Protein AF-A0A143HGS8-F1 (afdb_monomer_lite)

InterPro domains:
  IPR015064 Sporulation inhibitor A [PF08970] (1-40)
  IPR036916 Sporulation inhibitor A superfamily [G3DSA:1.10.287.1100] (4-36)
  IPR036916 Sporulation inhibitor A superfamily [SSF100985] (1-40)

Sequence (61 aa):
MDTLSDKLLVQA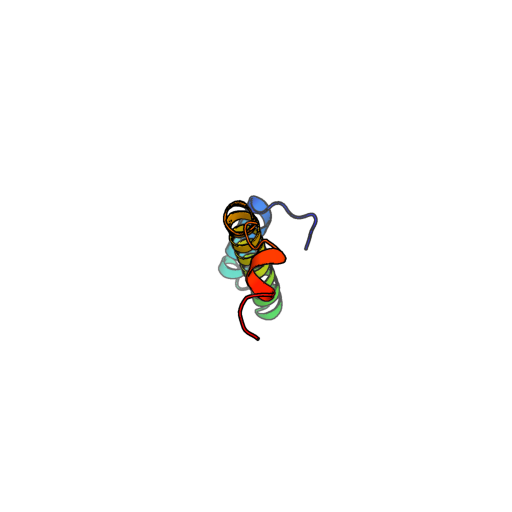YKDAKRNNLNPEFIRILEEEIHHRVLRKVLSNSQGRDMLFDEESLMEIQ

Secondary structure (DSSP, 8-state):
-TTS-HHHHHHHHHHHHHTT--HHHHHHHHHHHHHHHHHHHHHHHTTT-----GGGGSS--

Foldseek 3Di:
DPPDDLVRLVVVLVVCVVVVHDPVVNVVSVVVNVVVVVVVVVVVVVVPPPPPDPVVVPPPD

pLDDT: mean 81.19, std 19.8, range [43.12, 98.44]

Radius of gyration: 19.17 Å; chains: 1; bounding box: 25×23×61 Å

Organism: NCBI:txid241244

Structure (mmCIF, N/CA/C/O backbone):
data_AF-A0A143HGS8-F1
#
_entry.id   AF-A0A143HGS8-F1
#
loop_
_atom_site.group_PDB
_atom_site.id
_atom_site.type_symbol
_atom_site.label_atom_id
_atom_site.label_alt_id
_atom_site.label_comp_id
_atom_site.label_asym_id
_atom_site.label_entity_id
_atom_site.label_seq_id
_atom_site.pdbx_PDB_ins_code
_atom_site.Cartn_x
_atom_site.Cartn_y
_atom_site.Cartn_z
_atom_site.occupancy
_atom_site.B_iso_or_equiv
_atom_site.auth_seq_id
_atom_site.auth_comp_id
_atom_sit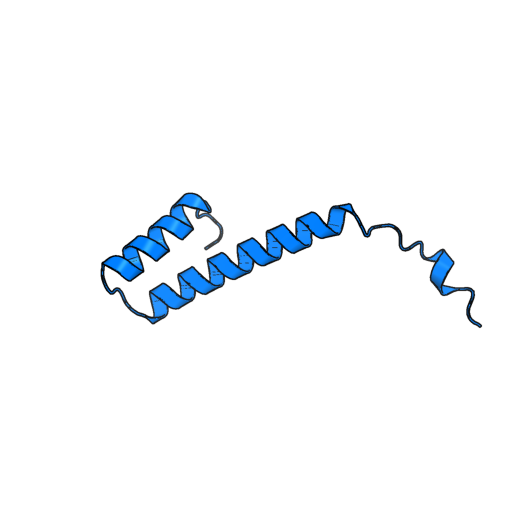e.auth_asym_id
_atom_site.auth_atom_id
_atom_site.pdbx_PDB_model_num
ATOM 1 N N . MET A 1 1 ? 0.380 9.840 -4.076 1.00 70.00 1 MET A N 1
ATOM 2 C CA . MET A 1 1 ? 1.153 10.072 -2.823 1.00 70.00 1 MET A CA 1
ATOM 3 C C . MET A 1 1 ? 2.640 9.844 -3.093 1.00 70.00 1 MET A C 1
ATOM 5 O O . MET A 1 1 ? 3.331 9.115 -2.385 1.00 70.00 1 MET A O 1
ATOM 9 N N . ASP A 1 2 ? 3.160 10.474 -4.139 1.00 72.12 2 ASP A N 1
ATOM 10 C CA . ASP A 1 2 ? 4.306 9.934 -4.882 1.00 72.12 2 ASP A CA 1
ATOM 11 C C . ASP A 1 2 ? 5.661 10.094 -4.183 1.00 72.12 2 ASP A C 1
ATOM 13 O O . ASP A 1 2 ? 6.623 9.420 -4.535 1.00 72.12 2 ASP A O 1
ATOM 17 N N . THR A 1 3 ? 5.734 10.933 -3.148 1.00 83.38 3 THR A N 1
ATOM 18 C CA . THR A 1 3 ? 6.945 11.154 -2.343 1.00 83.38 3 THR A CA 1
ATOM 19 C C . THR A 1 3 ? 7.062 10.211 -1.144 1.00 83.38 3 THR A C 1
ATOM 21 O O . THR A 1 3 ? 8.115 10.149 -0.507 1.00 83.38 3 THR A O 1
ATOM 24 N N . LEU A 1 4 ? 6.003 9.462 -0.817 1.00 88.00 4 LEU A N 1
ATOM 25 C CA . LEU A 1 4 ? 6.034 8.502 0.281 1.00 88.00 4 LEU A CA 1
ATOM 26 C C . LEU A 1 4 ? 6.843 7.266 -0.127 1.00 88.00 4 LEU A C 1
ATOM 28 O O . LEU A 1 4 ? 6.614 6.703 -1.195 1.00 88.00 4 LEU A O 1
ATOM 32 N N . SER A 1 5 ? 7.736 6.784 0.740 1.00 93.38 5 SER A N 1
ATOM 33 C CA . SER A 1 5 ? 8.367 5.475 0.523 1.00 93.38 5 SER A CA 1
ATOM 34 C C . SER A 1 5 ? 7.343 4.344 0.664 1.00 93.38 5 SER A C 1
ATOM 36 O O . SER A 1 5 ? 6.397 4.451 1.446 1.00 93.38 5 SER A O 1
ATOM 38 N N . ASP A 1 6 ? 7.554 3.224 -0.032 1.00 92.88 6 ASP A N 1
ATOM 39 C CA . ASP A 1 6 ? 6.635 2.076 0.032 1.00 92.88 6 ASP A CA 1
ATOM 40 C C . ASP A 1 6 ? 6.478 1.532 1.455 1.00 92.88 6 ASP A C 1
ATOM 42 O O . ASP A 1 6 ? 5.381 1.170 1.877 1.00 92.88 6 ASP A O 1
ATOM 46 N N . LYS A 1 7 ? 7.573 1.527 2.227 1.00 94.06 7 LYS A N 1
ATOM 47 C CA . LYS A 1 7 ? 7.558 1.109 3.633 1.00 94.06 7 LYS A CA 1
ATOM 48 C C . LYS A 1 7 ? 6.642 2.009 4.463 1.00 94.06 7 LYS A C 1
ATOM 50 O O . LYS A 1 7 ? 5.841 1.501 5.245 1.00 94.06 7 LYS A O 1
ATOM 55 N N . LEU A 1 8 ? 6.749 3.326 4.279 1.00 96.00 8 LEU A N 1
ATOM 56 C CA . LEU A 1 8 ? 5.929 4.290 5.005 1.00 96.00 8 LEU A CA 1
ATOM 57 C C . LEU A 1 8 ? 4.460 4.224 4.565 1.00 96.00 8 LEU A C 1
ATOM 59 O O . LEU A 1 8 ? 3.578 4.363 5.404 1.00 96.00 8 LEU A O 1
ATOM 63 N N . LEU A 1 9 ? 4.189 3.940 3.288 1.00 95.56 9 LEU A N 1
ATOM 64 C CA . LEU A 1 9 ? 2.828 3.855 2.751 1.00 95.56 9 LEU A CA 1
ATOM 65 C C . LEU A 1 9 ? 2.078 2.655 3.335 1.00 95.56 9 LEU A C 1
ATOM 67 O O . LEU A 1 9 ? 0.957 2.785 3.825 1.00 95.56 9 LEU A O 1
ATOM 71 N N . VAL A 1 10 ? 2.736 1.494 3.363 1.00 96.44 10 VAL A N 1
ATOM 72 C CA . VAL A 1 10 ? 2.183 0.284 3.982 1.00 96.44 10 VAL A CA 1
ATOM 73 C C . VAL A 1 10 ? 1.999 0.472 5.488 1.00 96.44 10 VAL A C 1
ATOM 75 O O . VAL A 1 10 ? 1.007 0.003 6.047 1.00 96.44 10 VAL A O 1
ATOM 78 N N . GLN A 1 11 ? 2.933 1.154 6.157 1.00 97.19 11 GLN A N 1
ATOM 79 C CA . GLN A 1 11 ? 2.797 1.461 7.579 1.00 97.19 11 GLN A CA 1
ATOM 80 C C . GLN A 1 11 ? 1.601 2.388 7.840 1.00 97.19 11 GLN A C 1
ATOM 82 O O . GLN A 1 11 ? 0.778 2.071 8.694 1.00 97.19 11 GLN A O 1
ATOM 87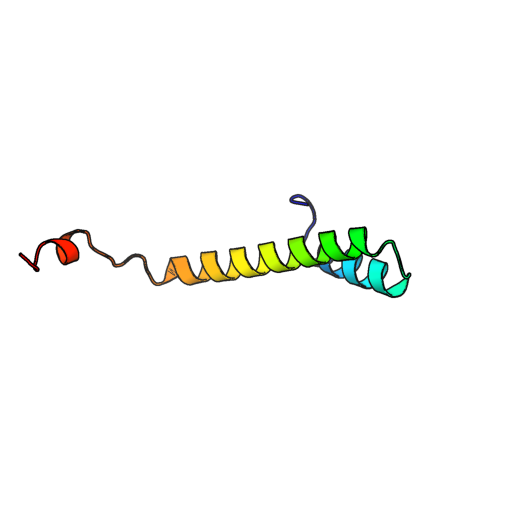 N N . ALA A 1 12 ? 1.442 3.455 7.053 1.00 96.75 12 ALA A N 1
ATOM 88 C CA . ALA A 1 12 ? 0.314 4.376 7.163 1.00 96.75 12 ALA A CA 1
ATOM 89 C C . ALA A 1 12 ? -1.036 3.667 6.971 1.00 96.75 12 ALA A C 1
ATOM 91 O O . ALA A 1 12 ? -1.959 3.905 7.743 1.00 96.75 12 ALA A O 1
ATOM 92 N N . TYR A 1 13 ? -1.147 2.744 6.007 1.00 97.88 13 TYR A N 1
ATOM 93 C CA . TYR A 1 13 ? -2.356 1.932 5.813 1.00 97.88 13 TYR A CA 1
ATOM 94 C C . TYR A 1 13 ? -2.671 1.050 7.028 1.00 97.88 13 TYR A C 1
ATOM 96 O O . TYR A 1 13 ? -3.811 1.015 7.499 1.00 97.88 13 TYR A O 1
ATOM 104 N N . LYS A 1 14 ? -1.659 0.361 7.572 1.00 98.00 14 LYS A N 1
ATOM 105 C CA . LYS A 1 14 ? -1.821 -0.486 8.764 1.00 98.00 14 LYS A CA 1
ATOM 106 C C . LYS A 1 14 ? -2.246 0.331 9.979 1.00 98.00 14 LYS A C 1
ATOM 108 O O . LYS A 1 14 ? -3.170 -0.069 10.685 1.00 98.00 14 LYS A O 1
ATOM 113 N N . ASP A 1 15 ? -1.607 1.474 10.198 1.00 98.00 15 ASP A N 1
ATOM 114 C CA . ASP A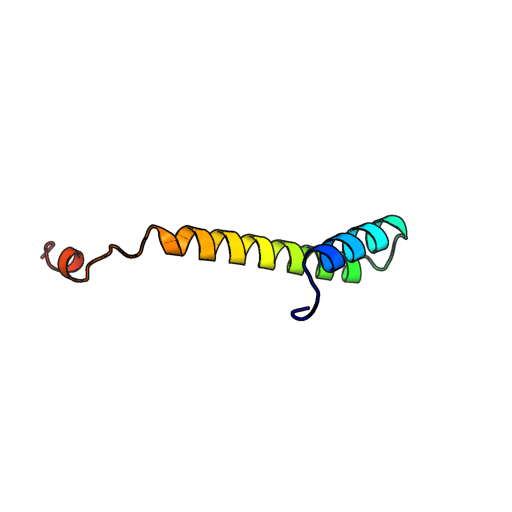 1 15 ? -1.933 2.368 11.304 1.00 98.00 15 ASP A CA 1
ATOM 115 C C . ASP A 1 15 ? -3.332 2.977 11.128 1.00 98.00 15 ASP A C 1
ATOM 117 O O . ASP A 1 15 ? -4.094 3.036 12.093 1.00 98.00 15 ASP A O 1
ATOM 121 N N . ALA A 1 16 ? -3.721 3.348 9.905 1.00 97.94 16 ALA A N 1
ATOM 122 C CA . ALA A 1 16 ? -5.055 3.865 9.611 1.00 97.94 16 ALA A CA 1
ATOM 123 C C . ALA A 1 16 ? -6.154 2.829 9.886 1.00 97.94 16 ALA A C 1
ATOM 125 O O . ALA A 1 16 ? -7.150 3.156 10.534 1.00 97.94 16 ALA A O 1
ATOM 126 N N . LYS A 1 17 ? -5.945 1.569 9.476 1.00 97.75 17 LYS A N 1
ATOM 127 C CA . LYS A 1 17 ? -6.849 0.459 9.812 1.00 97.75 17 LYS A CA 1
ATOM 128 C C . LYS A 1 17 ? -6.898 0.186 11.313 1.00 97.75 17 LYS A C 1
ATOM 130 O O . LYS A 1 17 ? -7.981 0.022 11.858 1.00 97.75 17 LYS A O 1
ATOM 135 N N . ARG A 1 18 ? -5.749 0.168 11.998 1.00 98.44 18 ARG A N 1
ATOM 136 C CA . ARG A 1 18 ? -5.689 -0.106 13.445 1.00 98.44 18 ARG A CA 1
AT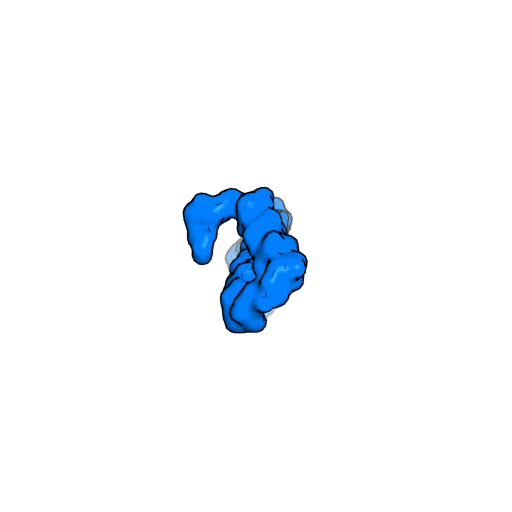OM 137 C C . ARG A 1 18 ? -6.435 0.939 14.271 1.00 98.44 18 ARG A C 1
ATOM 139 O O . ARG A 1 18 ? -7.033 0.594 15.283 1.00 98.44 18 ARG A O 1
ATOM 146 N N . ASN A 1 19 ? -6.384 2.200 13.853 1.00 98.12 19 ASN A N 1
ATOM 147 C CA . ASN A 1 19 ? -7.032 3.302 14.559 1.00 98.12 19 ASN A CA 1
ATOM 148 C C . ASN A 1 19 ? -8.469 3.577 14.076 1.00 98.12 19 ASN A C 1
ATOM 150 O O . ASN A 1 19 ? -9.047 4.569 14.508 1.00 98.12 19 ASN A O 1
ATOM 154 N N . ASN A 1 20 ? -9.040 2.744 13.190 1.00 96.50 20 ASN A N 1
ATOM 155 C CA . ASN A 1 20 ? -10.351 2.979 12.568 1.00 96.50 20 ASN A CA 1
ATOM 156 C C . ASN A 1 20 ? -10.499 4.416 12.035 1.00 96.50 20 ASN A C 1
ATOM 158 O O . ASN A 1 20 ? -11.495 5.097 12.286 1.00 96.50 20 ASN A O 1
ATOM 162 N N . LEU A 1 21 ? -9.478 4.892 11.316 1.00 96.88 21 LEU A N 1
ATOM 163 C CA . LEU A 1 21 ? -9.548 6.194 10.661 1.00 96.88 21 LEU A CA 1
ATOM 164 C C . LEU A 1 21 ? -10.619 6.194 9.563 1.00 96.88 21 LEU A C 1
ATOM 166 O O . LEU A 1 21 ? -11.197 5.162 9.223 1.00 96.88 21 LEU A O 1
ATOM 170 N N . ASN A 1 22 ? -10.862 7.377 8.998 1.00 97.19 22 ASN A N 1
ATOM 171 C CA . ASN A 1 22 ? -11.835 7.574 7.930 1.00 97.19 22 ASN A CA 1
ATOM 172 C C . ASN A 1 22 ? -11.693 6.484 6.835 1.00 97.19 22 ASN A C 1
ATOM 174 O O . ASN A 1 22 ? -10.608 6.358 6.256 1.00 97.19 22 ASN A O 1
ATOM 178 N N . PRO A 1 23 ? -12.765 5.729 6.521 1.00 97.06 23 PRO A N 1
ATOM 179 C CA . PRO A 1 23 ? -12.746 4.692 5.491 1.00 97.06 23 PRO A CA 1
ATOM 180 C C . PRO A 1 23 ? -12.265 5.186 4.125 1.00 97.06 23 PRO A C 1
ATOM 182 O O . PRO A 1 23 ? -11.562 4.463 3.426 1.00 97.06 23 PRO A O 1
ATOM 185 N N . GLU A 1 24 ? -12.576 6.432 3.769 1.00 97.75 24 GLU A N 1
ATOM 186 C CA . GLU A 1 24 ? -12.141 7.030 2.507 1.00 97.75 24 GLU A CA 1
ATOM 187 C C . GLU A 1 24 ? -10.627 7.264 2.484 1.00 97.75 24 GLU A C 1
ATOM 189 O O . GLU A 1 24 ? -9.963 7.017 1.481 1.00 97.75 24 GLU A O 1
ATOM 194 N N . PHE A 1 25 ? -10.046 7.650 3.621 1.00 96.38 25 PHE A N 1
ATOM 195 C CA . PHE A 1 25 ? -8.595 7.766 3.746 1.00 96.38 25 PHE A CA 1
ATOM 196 C C . PHE A 1 25 ? -7.907 6.400 3.622 1.00 96.38 25 PHE A C 1
ATOM 198 O O . PHE A 1 25 ? -6.884 6.276 2.951 1.00 96.38 25 PHE A O 1
ATOM 205 N N . ILE A 1 26 ? -8.489 5.359 4.224 1.00 98.12 26 ILE A N 1
ATOM 206 C CA . ILE A 1 26 ? -7.988 3.983 4.105 1.00 98.12 26 ILE A CA 1
ATOM 207 C C . ILE A 1 26 ? -8.055 3.511 2.646 1.00 98.12 26 ILE A C 1
ATOM 209 O O . ILE A 1 26 ? -7.089 2.915 2.166 1.00 98.12 26 ILE A O 1
ATOM 213 N N . ARG A 1 27 ? -9.147 3.821 1.933 1.00 97.69 27 ARG A N 1
ATOM 214 C CA . ARG A 1 27 ? -9.328 3.492 0.512 1.00 97.69 27 ARG A CA 1
ATOM 215 C C . ARG A 1 27 ? -8.256 4.143 -0.363 1.00 97.69 27 ARG A C 1
ATOM 217 O O . ARG A 1 27 ? -7.641 3.458 -1.170 1.00 97.69 27 ARG A O 1
ATOM 224 N N . ILE A 1 28 ? -7.963 5.426 -0.145 1.00 97.38 28 ILE A N 1
ATOM 225 C CA . ILE A 1 28 ? -6.908 6.147 -0.881 1.00 97.38 28 ILE A CA 1
ATOM 226 C C . ILE A 1 28 ? -5.537 5.477 -0.695 1.00 97.38 28 ILE A C 1
ATOM 228 O O . ILE A 1 28 ? -4.776 5.326 -1.652 1.00 97.38 28 ILE A O 1
ATOM 232 N N . LEU A 1 29 ? -5.210 5.054 0.530 1.00 96.88 29 LEU A N 1
ATOM 233 C CA . LEU A 1 29 ? -3.955 4.349 0.808 1.00 96.88 29 LEU A CA 1
ATOM 234 C C . LEU A 1 29 ? -3.895 2.986 0.106 1.00 96.88 29 LEU A C 1
ATOM 236 O O . LEU A 1 29 ? -2.848 2.606 -0.414 1.00 96.88 29 LEU A O 1
ATOM 240 N N . GLU A 1 30 ? -5.008 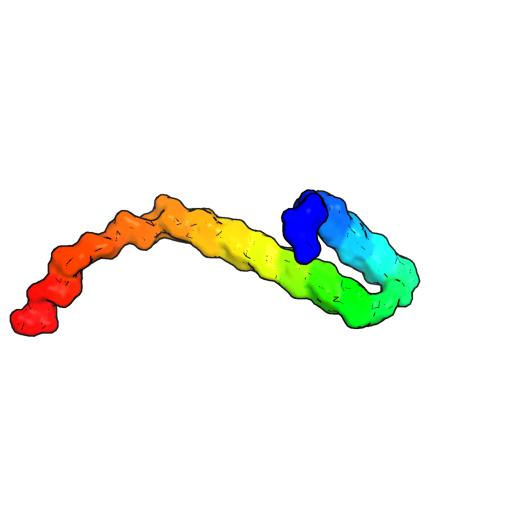2.257 0.086 1.00 97.00 30 GLU A N 1
ATOM 241 C CA . GLU A 1 30 ? -5.126 0.957 -0.577 1.00 97.00 30 GLU A CA 1
ATOM 242 C C . GLU A 1 30 ? -4.960 1.063 -2.098 1.00 97.00 30 GLU A C 1
ATOM 244 O O . GLU A 1 30 ? -4.201 0.298 -2.695 1.00 97.00 30 GLU A O 1
ATOM 249 N N . GLU A 1 31 ? -5.600 2.054 -2.720 1.00 96.81 31 GLU A N 1
ATOM 250 C CA . GLU A 1 31 ? -5.489 2.318 -4.157 1.00 96.81 31 GLU A CA 1
ATOM 251 C C . GLU A 1 31 ? -4.060 2.667 -4.571 1.00 96.81 31 GLU A C 1
ATOM 253 O O . GLU A 1 31 ? -3.538 2.105 -5.537 1.00 96.81 31 GLU A O 1
ATOM 258 N N . GLU A 1 32 ? -3.383 3.525 -3.807 1.00 95.81 32 GLU A N 1
ATOM 259 C CA . GLU A 1 32 ? -1.985 3.869 -4.064 1.00 95.81 32 GLU A CA 1
ATOM 260 C C . GLU A 1 32 ? -1.066 2.637 -3.936 1.00 95.81 32 GLU A C 1
ATOM 262 O O . GLU A 1 32 ? -0.164 2.447 -4.759 1.00 95.81 32 GLU A O 1
ATOM 267 N N . ILE A 1 33 ? -1.295 1.765 -2.944 1.00 95.56 33 ILE A N 1
ATOM 268 C CA . ILE A 1 33 ? -0.534 0.513 -2.793 1.00 95.56 33 ILE A CA 1
ATOM 269 C C . ILE A 1 33 ? -0.730 -0.378 -4.026 1.00 95.56 33 ILE A C 1
ATOM 271 O O . ILE A 1 33 ? 0.258 -0.848 -4.600 1.00 95.56 33 ILE A O 1
ATOM 275 N N . HIS A 1 34 ? -1.972 -0.580 -4.474 1.00 95.31 34 HIS A N 1
ATOM 276 C CA . HIS A 1 34 ? -2.262 -1.369 -5.673 1.00 95.31 34 HIS A CA 1
ATOM 277 C C . HIS A 1 34 ? -1.616 -0.774 -6.927 1.00 95.31 34 HIS A C 1
ATOM 279 O O . HIS A 1 34 ? -0.958 -1.500 -7.674 1.00 95.31 34 HIS A O 1
ATOM 285 N N . HIS A 1 35 ? -1.719 0.541 -7.127 1.00 93.81 35 HIS A N 1
ATOM 286 C CA . HIS A 1 35 ? -1.099 1.233 -8.257 1.00 93.81 35 HIS A CA 1
ATOM 287 C C . HIS A 1 35 ? 0.416 1.006 -8.312 1.00 93.81 35 HIS A C 1
ATOM 289 O O . HIS A 1 35 ? 0.966 0.720 -9.377 1.00 93.81 35 HIS A O 1
ATOM 295 N N . ARG A 1 36 ? 1.111 1.079 -7.172 1.00 92.38 36 ARG A N 1
ATOM 296 C CA . ARG A 1 36 ? 2.565 0.861 -7.117 1.00 92.38 36 ARG A CA 1
ATOM 297 C C . ARG A 1 36 ? 2.962 -0.580 -7.382 1.00 92.38 36 ARG A C 1
ATOM 299 O O . ARG A 1 36 ? 3.970 -0.813 -8.046 1.00 92.38 36 ARG A O 1
ATOM 306 N N . VAL A 1 37 ? 2.189 -1.540 -6.877 1.00 91.38 37 VAL A N 1
ATOM 307 C CA . VAL A 1 37 ? 2.418 -2.963 -7.155 1.00 91.38 37 VAL A CA 1
ATOM 308 C C . VAL A 1 37 ? 2.235 -3.235 -8.644 1.00 91.38 37 VAL A C 1
ATOM 310 O O . VAL A 1 37 ? 3.135 -3.800 -9.260 1.00 91.38 37 VAL A O 1
ATOM 313 N N . LEU A 1 38 ? 1.136 -2.761 -9.238 1.00 89.94 38 LEU A N 1
ATOM 314 C CA . LEU A 1 38 ? 0.880 -2.889 -10.673 1.00 89.94 38 LEU A CA 1
ATOM 315 C C . LEU A 1 38 ? 2.001 -2.255 -11.495 1.00 89.94 38 LEU A C 1
ATOM 317 O O . LEU A 1 38 ? 2.544 -2.905 -12.381 1.00 89.94 38 LEU A O 1
ATOM 321 N N . ARG A 1 39 ? 2.423 -1.032 -11.155 1.00 89.69 39 ARG A N 1
ATOM 322 C CA . ARG A 1 39 ? 3.536 -0.360 -11.835 1.00 89.69 39 ARG A CA 1
ATOM 323 C C . ARG A 1 39 ? 4.823 -1.179 -11.768 1.00 89.69 39 ARG A C 1
ATOM 325 O O . ARG A 1 39 ? 5.479 -1.333 -12.787 1.00 89.69 39 ARG A O 1
ATOM 332 N N . LYS A 1 40 ? 5.172 -1.743 -10.607 1.00 87.31 40 LYS A N 1
ATOM 333 C CA . LYS A 1 40 ? 6.358 -2.606 -10.465 1.00 87.31 40 LYS A CA 1
ATOM 334 C C . LYS A 1 40 ? 6.246 -3.890 -11.277 1.00 87.31 40 LYS A C 1
ATOM 336 O O . LYS A 1 40 ? 7.220 -4.282 -11.903 1.00 87.31 40 LYS A O 1
ATOM 341 N N . VAL A 1 41 ? 5.082 -4.537 -11.277 1.00 87.69 41 VAL A N 1
ATOM 342 C CA . VAL A 1 41 ? 4.843 -5.748 -12.075 1.00 87.69 41 VAL A CA 1
ATOM 343 C C . VAL A 1 41 ? 4.982 -5.435 -13.563 1.00 87.69 41 VAL A C 1
ATOM 345 O O . VAL A 1 41 ? 5.721 -6.132 -14.250 1.00 87.69 41 VAL A O 1
ATOM 348 N N . LEU A 1 42 ? 4.364 -4.346 -14.031 1.00 86.12 42 LEU A N 1
ATOM 349 C CA . LEU A 1 42 ? 4.441 -3.901 -15.422 1.00 86.12 42 LEU A CA 1
ATOM 350 C C . LEU A 1 42 ? 5.870 -3.511 -15.825 1.00 86.12 42 LEU A C 1
ATOM 352 O O . LEU A 1 42 ? 6.354 -3.936 -16.871 1.00 86.12 42 LEU A O 1
ATOM 356 N N . SER A 1 43 ? 6.588 -2.769 -14.979 1.00 81.88 43 SER A N 1
ATOM 357 C CA . SER A 1 43 ? 7.999 -2.438 -15.213 1.00 81.88 43 SER A CA 1
ATOM 358 C C . SER A 1 43 ? 8.900 -3.676 -15.217 1.00 81.88 43 SER A C 1
ATOM 360 O O . SER A 1 43 ? 9.846 -3.735 -15.994 1.00 81.88 43 SER A O 1
ATOM 362 N N . ASN A 1 44 ? 8.594 -4.689 -14.403 1.00 67.62 44 ASN A N 1
ATOM 363 C CA . ASN A 1 44 ? 9.329 -5.954 -14.405 1.00 67.62 44 ASN A CA 1
ATOM 364 C C . ASN A 1 44 ? 9.001 -6.817 -15.638 1.00 67.62 44 ASN A C 1
ATOM 366 O O . ASN A 1 44 ? 9.876 -7.540 -16.111 1.00 67.62 44 ASN A O 1
ATOM 370 N N . SER A 1 45 ? 7.781 -6.737 -16.186 1.00 59.75 45 SER A N 1
ATOM 371 C CA . SER A 1 45 ? 7.417 -7.409 -17.446 1.00 59.75 45 SER A CA 1
ATOM 372 C C . SER A 1 45 ? 8.002 -6.723 -18.685 1.00 59.75 45 SER A C 1
ATOM 374 O O . SER A 1 45 ? 8.364 -7.398 -19.643 1.00 59.75 45 SER A O 1
ATOM 376 N N . GLN A 1 46 ? 8.214 -5.402 -18.644 1.00 55.53 46 GLN A N 1
ATOM 377 C CA . GLN A 1 46 ? 8.857 -4.655 -19.735 1.00 55.53 46 GLN A CA 1
ATOM 378 C C . GLN A 1 46 ? 10.343 -5.010 -19.949 1.00 55.53 46 GLN A C 1
ATOM 380 O O . GLN A 1 46 ? 10.937 -4.561 -20.923 1.00 55.53 46 GLN A O 1
ATOM 385 N N . GLY A 1 47 ? 10.939 -5.841 -19.084 1.00 50.00 47 GLY A N 1
ATOM 386 C CA . GLY A 1 47 ? 12.281 -6.400 -19.272 1.00 50.00 47 GLY A CA 1
ATOM 387 C C . GLY A 1 47 ? 12.348 -7.717 -20.060 1.00 50.00 47 GLY A C 1
ATOM 388 O O . GLY A 1 47 ? 13.455 -8.190 -20.303 1.00 50.00 47 GLY A O 1
ATOM 389 N N . ARG A 1 48 ? 11.215 -8.340 -20.434 1.00 49.75 48 ARG A N 1
ATOM 390 C CA . ARG A 1 48 ? 11.199 -9.578 -21.251 1.00 49.75 48 ARG A CA 1
ATOM 391 C C . ARG A 1 48 ? 10.542 -9.442 -22.622 1.00 49.75 48 ARG A C 1
ATOM 393 O O . ARG A 1 48 ? 10.929 -10.185 -23.513 1.00 49.75 48 ARG A O 1
ATOM 400 N N . ASP A 1 49 ? 9.659 -8.466 -22.820 1.00 50.44 49 ASP A N 1
ATOM 401 C CA . ASP A 1 49 ? 8.821 -8.400 -24.027 1.00 50.44 49 ASP A CA 1
ATOM 402 C C . ASP A 1 49 ? 9.122 -7.172 -24.916 1.00 50.44 49 ASP A C 1
ATOM 404 O O . ASP A 1 49 ? 8.215 -6.546 -25.456 1.00 50.44 49 ASP A O 1
ATOM 408 N N . MET A 1 50 ? 10.403 -6.811 -25.085 1.00 46.84 50 MET A N 1
ATOM 409 C CA . MET A 1 50 ? 10.859 -5.903 -26.163 1.00 46.84 50 MET A CA 1
ATOM 410 C C . MET A 1 50 ? 11.551 -6.673 -27.304 1.00 46.84 50 MET A C 1
ATOM 412 O O . MET A 1 50 ? 12.601 -6.273 -27.798 1.00 46.84 50 MET A O 1
ATOM 416 N N . LEU A 1 51 ? 10.955 -7.789 -27.725 1.00 48.53 51 LEU A N 1
ATOM 417 C CA . LEU A 1 51 ? 11.214 -8.422 -29.022 1.00 48.53 51 LEU A CA 1
ATOM 418 C C . LEU A 1 51 ? 9.874 -8.584 -29.745 1.00 48.53 51 LEU A C 1
ATOM 420 O O . LEU A 1 51 ? 9.362 -9.684 -29.904 1.00 48.53 51 LEU A O 1
ATOM 424 N N . PHE A 1 52 ? 9.282 -7.459 -30.125 1.00 47.59 52 PHE A N 1
ATOM 425 C CA . PHE A 1 52 ? 8.418 -7.424 -31.295 1.00 47.59 52 PHE A CA 1
ATOM 426 C C . PHE A 1 52 ? 9.143 -6.526 -32.284 1.00 47.59 52 PHE A C 1
ATOM 428 O O . PHE A 1 52 ? 9.116 -5.301 -32.182 1.00 47.59 52 PHE A O 1
ATOM 435 N N . ASP A 1 53 ? 9.915 -7.171 -33.146 1.00 45.81 53 ASP A N 1
ATOM 436 C CA . ASP A 1 53 ? 10.427 -6.574 -34.361 1.00 45.81 53 ASP A CA 1
ATOM 437 C C . ASP A 1 53 ? 9.237 -6.125 -35.218 1.00 45.81 53 ASP A C 1
ATOM 439 O O . ASP A 1 53 ? 8.287 -6.869 -35.458 1.00 45.81 53 ASP A O 1
ATOM 443 N N . GLU A 1 54 ? 9.281 -4.883 -35.701 1.00 50.53 54 GLU A N 1
ATOM 444 C CA . GLU A 1 54 ? 8.308 -4.373 -36.678 1.00 50.53 54 GLU A CA 1
ATOM 445 C C . GLU A 1 54 ? 8.272 -5.226 -37.967 1.00 50.53 54 GLU A C 1
ATOM 447 O O . GLU A 1 54 ? 7.326 -5.131 -38.746 1.00 50.53 54 GLU A O 1
ATOM 452 N N . GLU A 1 55 ? 9.263 -6.100 -38.172 1.00 52.97 55 GLU A N 1
ATOM 453 C CA . GLU A 1 55 ? 9.354 -7.039 -39.292 1.00 52.97 55 GLU A CA 1
ATOM 454 C C . GLU A 1 55 ? 8.315 -8.177 -39.208 1.00 52.97 55 GLU A C 1
ATOM 456 O O . GLU A 1 55 ? 7.785 -8.594 -40.237 1.00 52.97 55 GLU A O 1
ATOM 461 N N . SER A 1 56 ? 7.900 -8.595 -38.003 1.00 55.06 56 SER A N 1
ATOM 462 C CA . SER A 1 56 ? 6.888 -9.654 -37.821 1.00 55.06 56 SER A CA 1
ATOM 463 C C . SER A 1 56 ? 5.464 -9.249 -38.250 1.00 55.06 56 SER A C 1
ATOM 465 O O . SER A 1 56 ? 4.585 -10.104 -38.355 1.00 55.06 56 SER A O 1
ATOM 467 N N . LEU A 1 57 ? 5.199 -7.960 -38.508 1.00 54.34 57 LEU A N 1
ATOM 468 C CA . LEU A 1 57 ? 3.876 -7.462 -38.921 1.00 54.34 57 LEU A CA 1
ATOM 469 C C . LEU A 1 57 ? 3.695 -7.326 -40.444 1.00 54.34 57 LEU A C 1
ATOM 471 O O . LEU A 1 57 ? 2.610 -6.937 -40.876 1.00 54.34 57 LEU A O 1
ATOM 475 N N . MET A 1 58 ? 4.698 -7.668 -41.264 1.00 54.31 58 MET A N 1
ATOM 476 C CA . MET A 1 58 ? 4.597 -7.589 -42.734 1.00 54.31 58 MET A CA 1
ATOM 477 C C . MET A 1 58 ? 4.512 -8.939 -43.470 1.00 54.31 58 MET A C 1
ATOM 479 O O . MET A 1 58 ? 4.422 -8.936 -44.692 1.00 54.31 58 MET A O 1
ATOM 483 N N . GLU A 1 59 ? 4.453 -10.084 -42.780 1.00 51.62 59 GLU A N 1
ATOM 484 C CA . GLU A 1 59 ? 4.347 -11.409 -43.436 1.00 51.62 59 GLU A CA 1
ATOM 485 C C . GLU A 1 59 ? 2.934 -12.024 -43.479 1.00 51.62 59 GLU A C 1
ATOM 487 O O . GLU A 1 59 ? 2.768 -13.197 -43.812 1.00 51.62 59 GLU A O 1
ATOM 492 N N . ILE A 1 60 ? 1.881 -11.248 -43.212 1.00 54.38 60 ILE A N 1
ATOM 493 C CA . ILE A 1 60 ? 0.505 -11.694 -43.490 1.00 54.38 60 ILE A CA 1
ATOM 494 C C . ILE A 1 60 ? -0.237 -10.637 -44.306 1.00 54.38 60 ILE A C 1
ATOM 496 O O . ILE A 1 60 ? -1.175 -10.039 -43.787 1.00 54.38 60 ILE A O 1
ATOM 500 N N . GLN A 1 61 ? 0.175 -10.426 -45.564 1.00 43.12 61 GLN A N 1
ATOM 501 C CA . GLN A 1 61 ? -0.699 -10.145 -46.721 1.00 43.12 61 GLN A CA 1
ATOM 502 C C . GLN A 1 61 ? -0.030 -10.596 -48.021 1.00 43.12 61 GLN A C 1
ATOM 504 O O . GLN A 1 61 ? 1.100 -10.139 -48.291 1.00 43.12 61 GLN A O 1
#